Protein AF-A0A2S9ILH7-F1 (afdb_monomer)

Radius of gyration: 18.71 Å; Cα contacts (8 Å, |Δi|>4): 100; chains: 1; bounding box: 43×30×47 Å

Nearest PDB structures (foldseek):
  4rk1-assembly1_A  TM=8.822E-01  e=2.276E-04  Enterococcus faecium DO
  4rk1-assembly2_D  TM=8.816E-01  e=2.276E-04  Enterococcus faecium DO
  2o20-assembly3_E  TM=9.347E-01  e=5.909E-04  Lactococcus lactis
  3k4h-assembly1_A  TM=9.337E-01  e=8.307E-04  Bacillus cytotoxicus NVH 391-98
  5ufh-assembly1_A-2  TM=8.681E-01  e=7.249E-04  Bifidobacterium animalis subsp. lactis AD011

Sequence (77 aa):
MGYAVPDDVSIVGFDDIFLSESFYPPLTTVSQPRGEIGRKAMEMLLAFLAGNDDAQSSVELPTFLKIRASTGLALEK

Structure (mmCIF, N/CA/C/O backbone):
data_AF-A0A2S9ILH7-F1
#
_entry.id   AF-A0A2S9ILH7-F1
#
loop_
_atom_site.group_PDB
_atom_site.id
_atom_site.type_symbol
_atom_site.label_atom_id
_atom_site.label_alt_id
_atom_site.label_comp_id
_atom_site.label_asym_id
_atom_site.label_entity_id
_atom_site.label_seq_id
_atom_site.pdbx_PDB_ins_code
_atom_site.Cartn_x
_atom_site.Cartn_y
_atom_site.Cartn_z
_atom_site.occupancy
_atom_site.B_iso_or_equiv
_atom_site.auth_seq_id
_atom_site.auth_comp_id
_atom_site.auth_asym_id
_atom_site.auth_atom_id
_atom_site.pdbx_PDB_model_num
ATOM 1 N N . MET A 1 1 ? 24.467 -1.914 -7.970 1.00 64.12 1 MET A N 1
ATOM 2 C CA . MET A 1 1 ? 23.845 -2.945 -8.829 1.00 64.12 1 MET A CA 1
ATOM 3 C C . MET A 1 1 ? 23.073 -2.231 -9.927 1.00 64.12 1 MET A C 1
ATOM 5 O O . MET A 1 1 ? 22.474 -1.212 -9.613 1.00 64.12 1 MET A O 1
ATOM 9 N N . GLY A 1 2 ? 23.144 -2.696 -11.176 1.00 91.44 2 GLY A N 1
ATOM 10 C CA . GLY A 1 2 ? 22.549 -2.047 -12.356 1.00 91.44 2 GLY A CA 1
ATOM 11 C C . GLY A 1 2 ? 21.444 -2.879 -13.009 1.00 91.44 2 GLY A C 1
ATOM 12 O O . GLY A 1 2 ? 21.419 -2.971 -14.226 1.00 91.44 2 GLY A O 1
ATOM 13 N N . TYR A 1 3 ? 20.601 -3.528 -12.198 1.00 95.31 3 TYR A N 1
ATOM 14 C CA . TYR A 1 3 ? 19.474 -4.328 -12.681 1.00 95.31 3 TYR A CA 1
ATOM 15 C C . TYR A 1 3 ? 18.338 -3.429 -13.169 1.00 95.31 3 TYR A C 1
ATOM 17 O O . TYR A 1 3 ? 17.970 -2.466 -12.488 1.00 95.31 3 TYR A O 1
ATOM 25 N N . ALA A 1 4 ? 17.776 -3.768 -14.321 1.00 95.25 4 ALA A N 1
ATOM 26 C CA . ALA A 1 4 ? 16.586 -3.146 -14.867 1.00 95.25 4 ALA A CA 1
ATOM 27 C C . ALA A 1 4 ? 15.322 -3.700 -14.193 1.00 95.25 4 ALA A C 1
ATOM 29 O O . ALA A 1 4 ? 15.173 -4.902 -13.974 1.00 95.25 4 ALA A O 1
ATOM 30 N N . VAL A 1 5 ? 14.386 -2.805 -13.888 1.00 96.56 5 VAL A N 1
ATOM 31 C CA . VAL A 1 5 ? 13.041 -3.148 -13.418 1.00 96.56 5 VAL A CA 1
ATOM 32 C C . VAL A 1 5 ? 12.070 -2.758 -14.533 1.00 96.56 5 VAL A C 1
ATOM 34 O O . VAL A 1 5 ? 12.121 -1.602 -14.961 1.00 96.56 5 VAL A O 1
ATOM 37 N N . PRO A 1 6 ? 11.183 -3.656 -14.994 1.00 97.06 6 PRO A N 1
ATOM 38 C CA . PRO A 1 6 ? 10.940 -5.013 -14.489 1.00 97.06 6 PRO A CA 1
ATOM 39 C C . PRO A 1 6 ? 11.793 -6.128 -15.124 1.00 97.0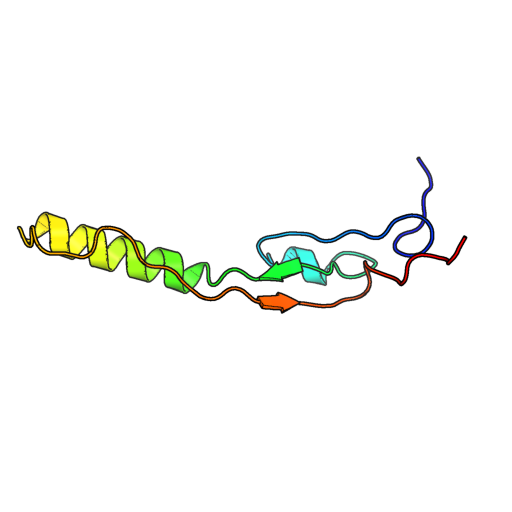6 6 PRO A C 1
ATOM 41 O O . PRO A 1 6 ? 11.634 -7.280 -14.724 1.00 97.06 6 PRO A O 1
ATOM 44 N N . ASP A 1 7 ? 12.640 -5.808 -16.107 1.00 95.12 7 ASP A N 1
ATOM 45 C CA . ASP A 1 7 ? 13.221 -6.795 -17.034 1.00 95.12 7 ASP A CA 1
ATOM 46 C C . ASP A 1 7 ? 14.139 -7.829 -16.365 1.00 95.12 7 ASP A C 1
ATOM 48 O O . ASP A 1 7 ? 14.022 -9.023 -16.637 1.00 95.12 7 ASP A O 1
ATOM 52 N N . ASP A 1 8 ? 15.022 -7.390 -15.466 1.00 95.56 8 ASP A N 1
ATOM 53 C CA . ASP A 1 8 ? 15.890 -8.297 -14.708 1.00 95.56 8 ASP A CA 1
ATOM 54 C C . ASP A 1 8 ? 15.221 -8.743 -13.403 1.00 95.56 8 ASP A C 1
ATOM 56 O O . ASP A 1 8 ? 15.405 -9.873 -12.942 1.00 95.56 8 ASP A O 1
ATOM 60 N N . VAL A 1 9 ? 14.474 -7.832 -12.769 1.00 95.75 9 VAL A N 1
ATOM 61 C CA . VAL A 1 9 ? 13.819 -8.062 -11.480 1.00 95.75 9 VAL A CA 1
ATOM 62 C C . VAL A 1 9 ? 12.461 -7.374 -11.447 1.00 95.75 9 VAL A C 1
ATOM 64 O O . VAL A 1 9 ? 12.355 -6.154 -11.556 1.00 95.75 9 VAL A O 1
ATOM 67 N N . SER A 1 10 ? 11.419 -8.159 -11.187 1.00 97.50 10 SER A N 1
ATOM 68 C CA . SER A 1 10 ? 10.092 -7.635 -10.865 1.00 97.50 10 SER A CA 1
ATOM 69 C C . SER A 1 10 ? 9.996 -7.215 -9.400 1.00 97.50 10 SER A C 1
ATOM 71 O O . SER A 1 10 ? 10.459 -7.925 -8.507 1.00 97.50 10 SER A O 1
ATOM 73 N N . ILE A 1 11 ? 9.349 -6.076 -9.146 1.00 97.50 11 ILE A N 1
ATOM 74 C CA . ILE A 1 11 ? 9.180 -5.497 -7.810 1.00 97.50 11 ILE A CA 1
ATOM 75 C C . ILE A 1 11 ? 7.702 -5.213 -7.546 1.00 97.50 11 ILE A C 1
ATOM 77 O O . ILE A 1 11 ? 7.042 -4.527 -8.326 1.00 97.50 11 ILE A O 1
ATOM 81 N N . VAL A 1 12 ? 7.214 -5.683 -6.397 1.00 98.19 12 VAL A N 1
ATOM 82 C CA . VAL A 1 12 ? 5.900 -5.339 -5.840 1.00 98.19 12 VAL A CA 1
ATOM 83 C C . VAL A 1 12 ? 6.101 -4.636 -4.499 1.00 98.19 12 VAL A C 1
ATOM 85 O O . VAL A 1 12 ? 6.868 -5.104 -3.660 1.00 98.19 12 VAL A O 1
ATOM 88 N N . GLY A 1 13 ? 5.424 -3.507 -4.306 1.00 97.44 13 GLY A N 1
ATOM 89 C CA . GLY A 1 13 ? 5.372 -2.778 -3.041 1.00 97.44 13 GLY A CA 1
ATOM 90 C C . GLY A 1 13 ? 4.137 -3.098 -2.192 1.00 97.44 13 GLY A C 1
ATOM 91 O O . GLY A 1 13 ? 3.299 -3.932 -2.539 1.00 97.44 13 GLY A O 1
ATOM 92 N N . PHE A 1 14 ? 4.004 -2.364 -1.089 1.00 97.50 14 PHE A N 1
A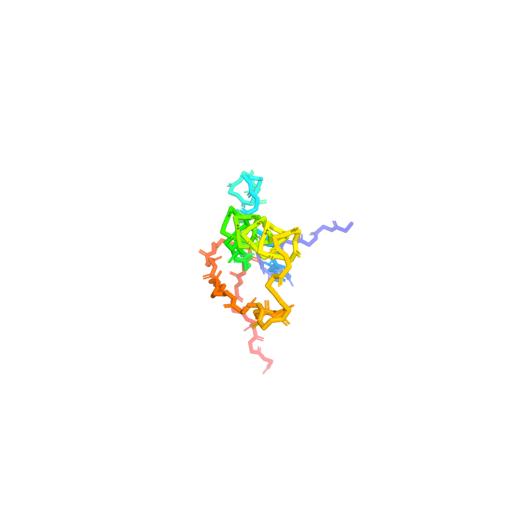TOM 93 C CA . PHE A 1 14 ? 2.844 -2.383 -0.198 1.00 97.50 14 PHE A CA 1
ATOM 94 C C . PHE A 1 14 ? 2.450 -0.935 0.164 1.00 97.50 14 PHE A C 1
ATOM 96 O O . PHE A 1 14 ? 3.261 -0.026 -0.007 1.00 97.50 14 PHE A O 1
ATOM 103 N N . ASP A 1 15 ? 1.217 -0.720 0.631 1.00 95.62 15 ASP A N 1
ATOM 104 C CA . ASP A 1 15 ? 0.589 0.541 1.095 1.00 95.62 15 ASP A CA 1
ATOM 105 C C . ASP A 1 15 ? -0.038 1.474 0.057 1.00 95.62 15 ASP A C 1
ATOM 107 O O . ASP A 1 15 ? -0.944 2.236 0.417 1.00 95.62 15 ASP A O 1
ATOM 111 N N . ASP A 1 16 ? 0.420 1.440 -1.195 1.00 96.88 16 ASP A N 1
ATOM 112 C CA . ASP A 1 16 ? 0.057 2.423 -2.230 1.00 96.88 16 ASP A CA 1
ATOM 113 C C . ASP A 1 16 ? 0.116 3.873 -1.714 1.00 96.88 16 ASP A C 1
ATOM 115 O O . ASP A 1 16 ? -0.878 4.604 -1.633 1.00 96.88 16 ASP A O 1
ATOM 119 N N . ILE A 1 17 ? 1.300 4.284 -1.260 1.00 95.50 17 ILE A N 1
ATOM 120 C CA . ILE A 1 17 ? 1.539 5.682 -0.896 1.00 95.50 17 ILE A CA 1
ATOM 121 C C . ILE A 1 17 ? 1.619 6.547 -2.154 1.00 95.50 17 ILE A C 1
ATOM 123 O O . ILE A 1 17 ? 1.841 6.050 -3.253 1.00 95.50 17 ILE A O 1
ATOM 127 N N . PHE A 1 18 ? 1.514 7.867 -1.990 1.00 93.19 18 PHE A N 1
ATOM 128 C CA . PHE A 1 18 ? 1.574 8.812 -3.112 1.00 93.19 18 PHE A CA 1
ATOM 129 C C . PHE A 1 18 ? 2.820 8.617 -3.998 1.00 93.19 18 PHE A C 1
ATOM 131 O O . PHE A 1 18 ? 2.769 8.832 -5.202 1.00 93.19 18 PHE A O 1
ATOM 138 N N . LEU A 1 19 ? 3.937 8.174 -3.408 1.00 95.62 19 LEU A N 1
ATOM 139 C CA . LEU A 1 19 ? 5.193 7.957 -4.119 1.00 95.62 19 LEU A CA 1
ATOM 140 C C . LEU A 1 19 ? 5.151 6.744 -5.061 1.00 95.62 19 LEU A C 1
ATOM 142 O O . LEU A 1 19 ? 5.930 6.696 -6.007 1.00 95.62 19 LEU A O 1
ATOM 146 N N . SER A 1 20 ? 4.244 5.783 -4.846 1.00 96.94 20 SER A N 1
ATOM 147 C CA . SER A 1 20 ? 4.134 4.577 -5.676 1.00 96.94 20 SER A CA 1
ATOM 148 C C . SER A 1 20 ? 3.885 4.898 -7.157 1.00 96.94 20 SER A C 1
ATOM 150 O O . SER A 1 20 ? 4.350 4.159 -8.021 1.00 96.94 20 SER A O 1
ATOM 152 N N . GLU A 1 21 ? 3.217 6.012 -7.465 1.00 95.62 21 GLU A N 1
ATOM 153 C CA . GLU A 1 21 ? 2.979 6.472 -8.843 1.00 95.62 21 GLU A CA 1
ATOM 154 C C . GLU A 1 21 ? 4.132 7.299 -9.419 1.00 95.62 21 GLU A C 1
ATOM 156 O O . GLU A 1 21 ? 4.288 7.364 -10.635 1.00 95.62 21 GLU A O 1
ATOM 161 N N . SER A 1 22 ? 4.956 7.896 -8.558 1.00 96.31 22 SER A N 1
ATOM 162 C CA . SER A 1 22 ? 6.039 8.801 -8.955 1.00 96.31 22 SER A CA 1
ATOM 163 C C . SER A 1 22 ? 7.365 8.094 -9.248 1.00 96.31 22 SER A C 1
ATOM 165 O O . SER A 1 22 ? 8.302 8.735 -9.724 1.00 96.31 22 SER A O 1
ATOM 167 N N . PHE A 1 23 ? 7.486 6.798 -8.943 1.00 95.06 23 PHE A N 1
ATOM 168 C CA . PHE A 1 23 ? 8.660 6.010 -9.322 1.00 95.06 23 PHE A CA 1
ATOM 169 C C . PHE A 1 23 ? 8.718 5.768 -10.835 1.00 95.06 23 PHE A C 1
ATOM 171 O O . PHE A 1 23 ? 7.701 5.785 -11.527 1.00 95.06 23 PHE A O 1
ATOM 178 N N . TYR A 1 24 ? 9.922 5.494 -11.340 1.00 94.81 24 TYR A N 1
ATOM 179 C CA . TYR A 1 24 ? 10.140 5.059 -12.715 1.00 94.81 24 TYR A CA 1
ATOM 180 C C . TYR A 1 24 ? 10.881 3.711 -12.724 1.00 94.81 24 TYR A C 1
ATOM 182 O O . TYR A 1 24 ? 12.043 3.675 -12.311 1.00 94.81 24 TYR A O 1
ATOM 190 N N . PRO A 1 25 ? 10.241 2.615 -13.171 1.00 96.62 25 PRO A N 1
ATOM 191 C CA . PRO A 1 25 ? 8.829 2.521 -13.567 1.00 96.62 25 PRO A CA 1
ATOM 192 C C . PRO A 1 25 ? 7.854 2.701 -12.377 1.00 96.62 25 PRO A C 1
ATOM 194 O O . PRO A 1 25 ? 8.229 2.408 -11.238 1.00 96.62 25 PRO A O 1
ATOM 197 N N . PRO A 1 26 ? 6.595 3.136 -12.611 1.00 98.19 26 PRO A N 1
ATOM 198 C CA . PRO A 1 26 ? 5.577 3.209 -11.561 1.00 98.19 26 PRO A CA 1
ATOM 199 C C . PRO A 1 26 ? 5.368 1.867 -10.848 1.00 98.19 26 PRO A C 1
ATOM 201 O O . PRO A 1 26 ? 5.255 0.818 -11.491 1.00 98.19 26 PRO A O 1
ATOM 204 N N . LEU A 1 27 ? 5.286 1.906 -9.517 1.00 98.56 27 LEU A N 1
ATOM 205 C CA . LEU A 1 27 ? 5.368 0.737 -8.640 1.00 98.56 27 LEU A CA 1
ATOM 206 C C . LEU A 1 27 ? 4.031 -0.017 -8.549 1.00 98.56 27 LEU A C 1
ATOM 208 O O . LEU A 1 27 ? 3.045 0.504 -8.018 1.00 98.56 27 LEU A O 1
ATOM 212 N N . THR A 1 28 ? 4.005 -1.265 -9.014 1.00 98.62 28 THR A N 1
ATOM 213 C CA . THR A 1 28 ? 2.953 -2.242 -8.701 1.00 98.62 28 THR A CA 1
ATOM 214 C C . THR A 1 28 ? 2.928 -2.461 -7.190 1.00 98.62 28 THR A C 1
ATOM 216 O O . THR A 1 28 ? 3.975 -2.676 -6.585 1.00 98.62 28 THR A O 1
ATOM 219 N N . THR A 1 29 ? 1.762 -2.393 -6.547 1.00 98.56 29 THR A N 1
ATOM 220 C CA . THR A 1 29 ? 1.681 -2.401 -5.075 1.00 98.56 29 THR A CA 1
ATOM 221 C C . THR A 1 29 ? 0.343 -2.923 -4.564 1.00 98.56 29 THR A C 1
ATOM 223 O O . THR A 1 29 ? -0.680 -2.785 -5.235 1.00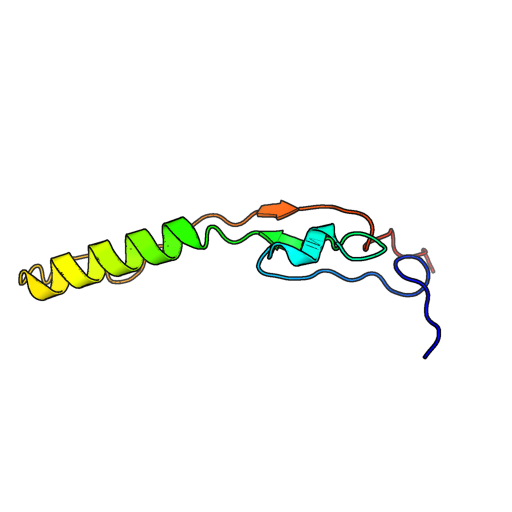 98.56 29 THR A O 1
ATOM 226 N N . VAL A 1 30 ? 0.327 -3.497 -3.362 1.00 98.38 30 VAL A N 1
ATOM 227 C CA . VAL A 1 30 ? -0.923 -3.777 -2.643 1.00 98.38 30 VAL A CA 1
ATOM 228 C C . VAL A 1 30 ? -1.405 -2.496 -1.960 1.00 98.38 30 VAL A C 1
ATOM 230 O O . VAL A 1 30 ? -0.767 -1.977 -1.047 1.00 98.38 30 VAL A O 1
ATOM 233 N N . SER A 1 31 ? -2.550 -1.989 -2.401 1.00 98.00 31 SER A N 1
ATOM 234 C CA . SER A 1 31 ? -3.212 -0.807 -1.859 1.00 98.00 31 SER A CA 1
ATOM 235 C C . SER A 1 31 ? -4.015 -1.164 -0.617 1.00 98.00 31 SER A C 1
ATOM 237 O O . SER A 1 31 ? -4.974 -1.939 -0.686 1.00 98.00 31 SER A O 1
ATOM 239 N N . GLN A 1 32 ? -3.661 -0.539 0.505 1.00 97.50 32 GLN A N 1
ATOM 240 C CA . GLN A 1 32 ? -4.394 -0.664 1.761 1.00 97.50 32 GLN A CA 1
ATOM 241 C C . GLN A 1 32 ? -5.409 0.479 1.926 1.00 97.50 32 GLN A C 1
ATOM 243 O O . GLN A 1 32 ? -5.077 1.632 1.623 1.00 97.50 32 GLN A O 1
ATOM 248 N N . PRO A 1 33 ? -6.615 0.227 2.468 1.00 96.62 33 PRO A N 1
ATOM 249 C CA . PRO A 1 33 ? -7.612 1.263 2.732 1.00 96.62 33 PRO A CA 1
ATOM 250 C C . PRO A 1 33 ? -7.257 2.050 4.009 1.00 96.62 33 PRO A C 1
ATOM 252 O O . PRO A 1 33 ? -7.999 2.063 4.988 1.00 96.62 33 PRO A O 1
ATOM 255 N N . ARG A 1 34 ? -6.096 2.722 4.015 1.00 94.75 34 ARG A N 1
ATOM 256 C CA . ARG A 1 34 ? -5.483 3.363 5.199 1.00 94.75 34 ARG A CA 1
ATOM 257 C C . ARG A 1 34 ? -6.422 4.329 5.931 1.00 94.75 34 ARG A C 1
ATOM 259 O O . ARG A 1 34 ? -6.461 4.336 7.158 1.00 94.75 34 ARG A O 1
ATOM 266 N N . GLY A 1 35 ? -7.208 5.109 5.186 1.00 95.69 35 GLY A N 1
ATOM 267 C CA . GLY A 1 35 ? -8.210 6.005 5.770 1.00 95.69 35 GLY A CA 1
ATOM 268 C C . GLY A 1 35 ? -9.331 5.257 6.498 1.00 95.69 35 GLY A C 1
ATOM 269 O O . GLY A 1 35 ? -9.756 5.672 7.574 1.00 95.69 35 GLY A O 1
ATOM 270 N N . GLU A 1 36 ? -9.779 4.125 5.953 1.00 96.88 36 GLU A N 1
ATOM 271 C CA . GLU A 1 36 ? -10.812 3.304 6.584 1.00 96.88 36 GLU A CA 1
ATOM 272 C C . GLU A 1 36 ? -10.283 2.538 7.797 1.00 96.88 36 GLU A C 1
ATOM 274 O O . GLU A 1 36 ? -10.986 2.473 8.803 1.00 96.88 36 GLU A O 1
ATOM 279 N N . ILE A 1 37 ? -9.037 2.050 7.747 1.00 96.94 37 ILE A N 1
ATOM 280 C CA . ILE A 1 37 ? -8.352 1.460 8.908 1.00 96.94 37 ILE A CA 1
ATOM 281 C C . ILE A 1 37 ? -8.367 2.451 10.076 1.00 96.94 37 ILE A C 1
ATOM 283 O O . ILE A 1 37 ? -8.822 2.111 11.167 1.00 96.94 37 ILE A O 1
ATOM 287 N N . GLY A 1 38 ? -7.937 3.697 9.842 1.00 96.81 38 GLY A N 1
ATOM 288 C CA . GLY A 1 38 ? -7.929 4.734 10.878 1.00 96.81 38 GLY A CA 1
ATOM 289 C C . GLY A 1 38 ? -9.326 5.044 11.424 1.00 96.81 38 GLY A C 1
ATOM 290 O O . GLY A 1 38 ? -9.510 5.140 12.637 1.00 96.81 38 GLY A O 1
ATOM 291 N N . ARG A 1 39 ? -10.328 5.136 10.541 1.00 97.69 39 ARG A N 1
ATOM 292 C CA . ARG A 1 39 ? -11.727 5.347 10.936 1.00 97.69 39 ARG A CA 1
ATOM 293 C C . ARG A 1 39 ? -12.244 4.206 11.816 1.00 97.69 39 ARG A C 1
ATOM 295 O O . ARG A 1 39 ? -12.795 4.471 12.880 1.00 97.69 39 ARG A O 1
ATOM 302 N N . LYS A 1 40 ? -12.049 2.953 11.397 1.00 96.56 40 LYS A N 1
ATOM 303 C CA . LYS A 1 40 ? -12.506 1.768 12.135 1.00 96.56 40 LYS A CA 1
ATOM 304 C C . LYS A 1 40 ? -11.813 1.633 13.483 1.00 96.56 40 LYS A C 1
ATOM 306 O O . LYS A 1 40 ? -12.488 1.397 14.478 1.00 96.56 40 LYS A O 1
ATOM 311 N N . ALA A 1 41 ? -10.505 1.874 13.531 1.00 95.81 41 ALA A N 1
ATOM 312 C CA . ALA A 1 41 ? -9.758 1.882 14.782 1.00 95.81 41 ALA A CA 1
ATOM 313 C C . ALA A 1 41 ? -10.314 2.920 15.772 1.00 95.81 41 ALA A C 1
ATOM 315 O O . ALA A 1 41 ? -10.506 2.610 16.947 1.00 95.81 41 ALA A O 1
ATOM 316 N N . MET A 1 42 ? -10.633 4.132 15.301 1.00 96.88 42 MET A N 1
ATOM 317 C CA . MET A 1 42 ? -11.220 5.167 16.156 1.00 96.88 42 MET A CA 1
ATOM 318 C C . MET A 1 42 ? -12.641 4.810 16.614 1.00 96.88 42 MET A C 1
ATOM 320 O O . MET A 1 42 ? -12.968 5.006 17.782 1.00 96.88 42 MET A O 1
ATOM 324 N N . GLU A 1 43 ? -13.476 4.259 15.728 1.00 94.81 43 GLU A N 1
ATOM 325 C CA . GLU A 1 43 ? -14.817 3.763 16.079 1.00 94.81 43 GLU A CA 1
ATOM 326 C C . GLU A 1 43 ? -14.750 2.715 17.201 1.00 94.81 43 GLU A C 1
ATOM 328 O O . GLU A 1 43 ? -15.486 2.816 18.184 1.00 94.81 43 GLU A O 1
ATOM 333 N N . MET A 1 44 ? -13.829 1.751 17.091 1.00 94.00 44 MET A N 1
ATOM 334 C CA . ME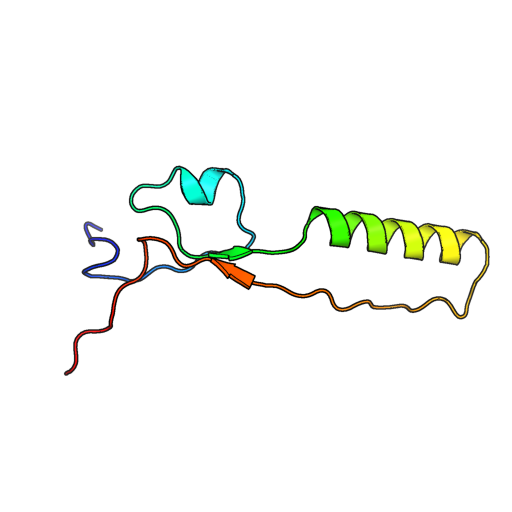T A 1 44 ? -13.615 0.713 18.105 1.00 94.00 44 MET A CA 1
ATOM 335 C C . MET A 1 44 ? -13.125 1.303 19.432 1.00 94.00 44 MET A C 1
ATOM 337 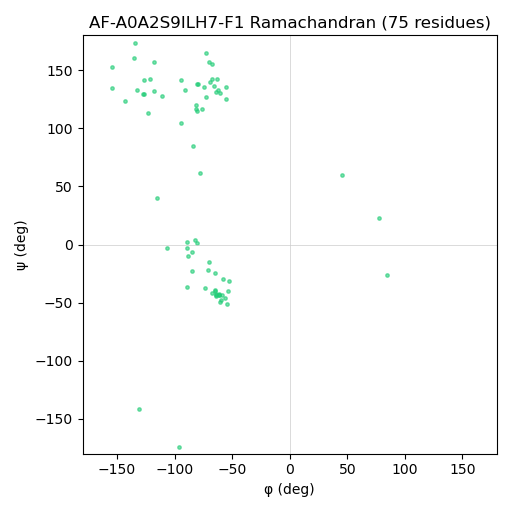O O . MET A 1 44 ? -13.638 0.943 20.490 1.00 94.00 44 MET A O 1
ATOM 341 N N . LEU A 1 45 ? -12.178 2.246 19.391 1.00 93.81 45 LEU A N 1
ATOM 342 C CA . LEU A 1 45 ? -11.673 2.914 20.592 1.00 93.81 45 LEU A CA 1
ATOM 343 C C . LEU A 1 45 ? -12.778 3.690 21.320 1.00 93.81 45 LEU A C 1
ATOM 345 O O . LEU A 1 45 ? -12.880 3.619 22.542 1.00 93.81 45 LEU A O 1
ATOM 349 N N . LEU A 1 46 ? -13.615 4.422 20.584 1.00 94.81 46 LEU A N 1
ATOM 350 C CA . LEU A 1 46 ? -14.726 5.170 21.172 1.00 94.81 46 LEU A CA 1
ATOM 351 C C . LEU A 1 46 ? -15.774 4.241 21.793 1.00 94.81 46 LEU A C 1
ATOM 353 O O . LEU A 1 46 ? -16.263 4.536 22.882 1.00 94.81 46 LEU A O 1
ATOM 357 N N . ALA A 1 47 ? -16.088 3.117 21.142 1.00 93.69 47 ALA A N 1
ATOM 358 C CA . ALA A 1 47 ? -16.987 2.108 21.701 1.00 93.69 47 ALA A CA 1
ATOM 359 C C . ALA A 1 47 ? -16.428 1.513 23.004 1.00 93.69 47 ALA A C 1
ATOM 361 O O . ALA A 1 47 ? -17.151 1.420 23.995 1.00 93.69 47 ALA A O 1
ATOM 362 N N . PHE A 1 48 ? -15.131 1.198 23.025 1.00 92.25 48 PHE A N 1
ATOM 363 C CA . PHE A 1 48 ? -14.442 0.711 24.219 1.00 92.25 48 PHE A CA 1
ATOM 364 C C . PHE A 1 48 ? -14.500 1.726 25.371 1.00 92.25 48 PHE A C 1
ATOM 366 O O . PHE A 1 48 ? -14.886 1.386 26.485 1.00 92.25 48 PHE A O 1
ATOM 373 N N . LEU A 1 49 ? -14.197 3.001 25.104 1.00 94.19 49 LEU A N 1
ATOM 374 C CA . LEU A 1 49 ? -14.260 4.064 26.116 1.00 94.19 49 LEU A CA 1
ATOM 375 C C . LEU A 1 49 ? -15.684 4.33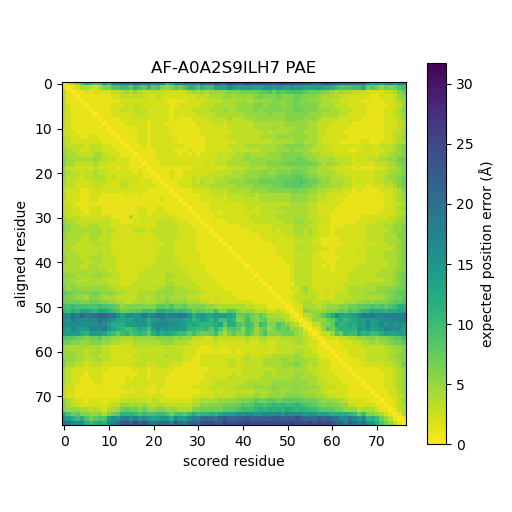4 26.628 1.00 94.19 49 LEU A C 1
ATOM 377 O O . LEU A 1 49 ? -15.847 4.828 27.741 1.00 94.19 49 LEU A O 1
ATOM 381 N N . ALA A 1 50 ? -16.707 4.006 25.836 1.00 95.19 50 ALA A N 1
ATOM 382 C CA . ALA A 1 50 ? -18.110 4.091 26.232 1.00 95.19 50 ALA A CA 1
ATOM 383 C C . ALA A 1 50 ? -18.587 2.888 27.074 1.00 95.19 50 ALA A C 1
ATOM 385 O O . ALA A 1 50 ? -19.759 2.850 27.448 1.00 95.19 50 ALA A O 1
ATOM 386 N N . GLY A 1 51 ? -17.711 1.920 27.374 1.00 94.12 51 GLY A N 1
ATOM 387 C CA . GLY A 1 51 ? -18.048 0.717 28.141 1.00 94.12 51 GLY A CA 1
ATOM 388 C C . GLY A 1 51 ? -18.800 -0.341 27.332 1.00 94.12 51 GLY A C 1
ATOM 389 O O . GLY A 1 51 ? -19.537 -1.141 27.904 1.00 94.12 51 GLY A O 1
ATOM 390 N N . ASN A 1 52 ? -18.673 -0.328 26.000 1.00 91.38 52 ASN A N 1
ATOM 391 C CA . ASN A 1 52 ? -19.226 -1.382 25.156 1.00 91.38 52 ASN A CA 1
ATOM 392 C C . ASN A 1 52 ? -18.247 -2.564 25.078 1.00 91.38 52 ASN A C 1
ATOM 394 O O . ASN A 1 52 ? -17.449 -2.660 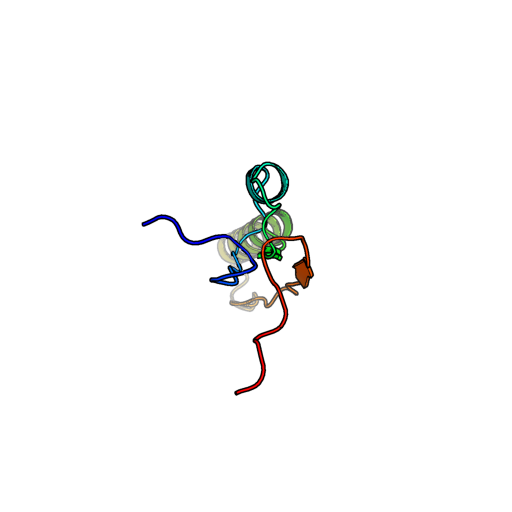24.144 1.00 91.38 52 ASN A O 1
ATOM 398 N N . ASP A 1 53 ? -18.322 -3.452 26.069 1.00 77.62 53 ASP A N 1
ATOM 399 C CA . ASP A 1 53 ? -17.436 -4.617 26.200 1.00 77.62 53 ASP A CA 1
ATOM 400 C C . ASP A 1 53 ? -17.681 -5.701 25.128 1.00 77.62 53 ASP A C 1
ATOM 402 O O . ASP A 1 53 ? -16.814 -6.542 24.894 1.00 77.62 53 ASP A O 1
ATOM 406 N N . ASP A 1 54 ? -18.818 -5.642 24.423 1.00 80.00 54 ASP A N 1
ATOM 407 C CA . ASP A 1 54 ? -19.157 -6.523 23.294 1.00 80.00 54 ASP A CA 1
ATOM 408 C C . ASP A 1 54 ? -18.671 -5.970 21.937 1.00 80.00 54 ASP A C 1
ATOM 410 O O . ASP A 1 54 ? -18.936 -6.555 20.879 1.00 80.00 54 ASP A O 1
ATOM 414 N N . ALA A 1 55 ? -17.974 -4.826 21.921 1.00 77.62 55 ALA A N 1
ATOM 415 C CA . ALA A 1 55 ? -17.452 -4.254 20.687 1.00 77.62 55 ALA A CA 1
ATOM 416 C C . ALA A 1 55 ? -16.437 -5.203 20.026 1.00 77.62 55 ALA A C 1
ATOM 418 O O . ALA A 1 55 ? -15.511 -5.717 20.655 1.00 77.62 55 ALA A O 1
ATOM 419 N N . GLN A 1 56 ? -16.598 -5.411 18.717 1.00 78.75 56 GLN A N 1
ATOM 420 C CA . GLN A 1 56 ? -15.723 -6.269 17.925 1.00 78.75 56 GLN A CA 1
ATOM 421 C C . GLN A 1 56 ? -14.259 -5.820 18.073 1.00 78.75 56 GLN A C 1
ATOM 423 O O . GLN A 1 56 ? -13.936 -4.663 17.816 1.00 78.75 56 GLN A O 1
ATOM 428 N N . SER A 1 57 ? -13.372 -6.737 18.469 1.00 83.19 57 SER A N 1
ATOM 429 C CA . SER A 1 57 ? -11.961 -6.446 18.779 1.00 83.19 57 SER A CA 1
ATOM 430 C C . SER A 1 57 ? -11.032 -6.449 17.559 1.00 83.19 57 SER A C 1
ATOM 432 O O . SER A 1 57 ? -9.861 -6.092 17.665 1.00 83.19 57 SER A O 1
ATOM 434 N N . SER A 1 58 ? -11.545 -6.836 16.390 1.00 91.81 58 SER A N 1
ATOM 435 C CA . SER A 1 58 ? -10.797 -6.950 15.137 1.00 91.81 58 SER A CA 1
ATOM 436 C C . SER A 1 58 ? -11.735 -6.789 13.946 1.00 91.81 58 SER A C 1
ATOM 438 O O . SER A 1 58 ? -12.795 -7.406 13.919 1.00 91.81 58 SER A O 1
ATOM 440 N N . VAL A 1 59 ? -11.345 -5.998 12.948 1.00 93.94 59 VAL A N 1
ATOM 441 C CA . VAL A 1 59 ? -12.076 -5.846 11.683 1.00 93.94 59 VAL A CA 1
ATOM 442 C C . VAL A 1 59 ? -11.112 -6.112 10.535 1.00 93.94 59 VAL A C 1
ATOM 444 O O . VAL A 1 59 ? -10.037 -5.518 10.478 1.00 93.94 59 VAL A O 1
ATOM 447 N N . GLU A 1 60 ? -11.512 -6.978 9.608 1.00 96.19 60 GLU A N 1
ATOM 448 C CA . GLU A 1 60 ? -10.789 -7.205 8.360 1.00 96.19 60 GLU A CA 1
ATOM 449 C C . GLU A 1 60 ? -11.318 -6.259 7.277 1.00 96.19 60 GLU A C 1
ATOM 451 O O . GLU A 1 60 ? -12.529 -6.098 7.114 1.00 96.19 60 GLU A O 1
ATOM 456 N N . LEU A 1 61 ? -10.407 -5.611 6.550 1.00 97.00 61 LEU A N 1
ATOM 457 C CA . LEU A 1 61 ? -10.734 -4.680 5.473 1.00 97.00 61 LEU A CA 1
ATOM 458 C C . LEU A 1 61 ? -10.099 -5.152 4.160 1.00 97.00 61 LEU A C 1
ATOM 460 O O . LEU A 1 61 ? -8.970 -5.649 4.174 1.00 97.00 61 LEU A O 1
ATOM 464 N N . PRO A 1 62 ? -10.789 -4.984 3.018 1.00 96.94 62 PRO A N 1
ATOM 465 C CA . PRO A 1 62 ? -10.291 -5.460 1.737 1.00 96.94 62 PRO A CA 1
ATOM 466 C C . PRO A 1 62 ? -9.048 -4.682 1.294 1.00 96.94 62 PRO A C 1
ATOM 468 O O . PRO A 1 62 ? -8.963 -3.463 1.449 1.00 96.94 62 PRO A O 1
ATOM 471 N N . THR A 1 63 ? -8.106 -5.386 0.674 1.00 96.69 63 THR A N 1
ATOM 472 C CA . THR A 1 63 ? -6.943 -4.796 -0.001 1.00 96.69 63 THR A CA 1
ATOM 473 C C . THR A 1 63 ? -6.980 -5.138 -1.483 1.00 96.69 63 THR A C 1
ATOM 475 O O . THR A 1 63 ? -7.621 -6.107 -1.895 1.00 96.69 63 THR A O 1
ATOM 478 N N . PHE A 1 64 ? -6.309 -4.330 -2.303 1.00 97.00 64 PHE A N 1
ATOM 479 C CA . PHE A 1 64 ? -6.337 -4.492 -3.757 1.00 97.00 64 PHE A CA 1
ATOM 480 C C . PHE A 1 64 ? -4.930 -4.427 -4.333 1.00 97.00 64 PHE A C 1
ATOM 482 O O . PHE A 1 64 ? -4.174 -3.508 -4.026 1.00 97.00 64 PHE A O 1
ATOM 489 N N . LEU A 1 65 ? -4.584 -5.361 -5.215 1.00 98.19 65 LEU A N 1
ATOM 490 C CA . LEU A 1 65 ? -3.353 -5.271 -5.989 1.00 98.19 65 LEU A CA 1
ATOM 491 C C . LEU A 1 65 ? -3.530 -4.243 -7.114 1.00 98.19 65 LEU A C 1
ATOM 493 O O . LEU A 1 65 ? -4.345 -4.433 -8.017 1.00 98.19 65 LEU A O 1
ATOM 497 N N . LYS A 1 66 ? -2.749 -3.163 -7.080 1.00 97.88 66 LYS A N 1
ATOM 498 C CA 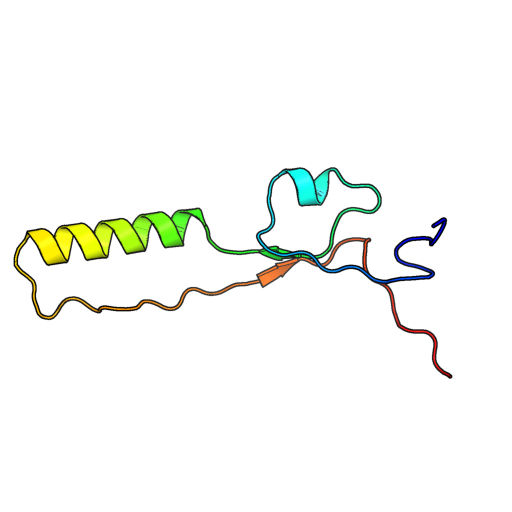. LYS A 1 66 ? -2.653 -2.190 -8.170 1.00 97.88 66 LYS A CA 1
ATOM 499 C C . LYS A 1 66 ? -1.483 -2.546 -9.071 1.00 97.88 66 LYS A C 1
ATOM 501 O O . LYS A 1 66 ? -0.329 -2.307 -8.717 1.00 97.88 66 LYS A O 1
ATOM 506 N N . ILE A 1 67 ? -1.797 -3.108 -10.234 1.00 98.00 67 ILE A N 1
ATOM 507 C CA . ILE A 1 67 ? -0.816 -3.407 -11.278 1.00 98.00 67 ILE A CA 1
ATOM 508 C C . ILE A 1 67 ? -0.363 -2.106 -11.941 1.00 98.00 67 ILE A C 1
ATOM 510 O O . ILE A 1 67 ? -1.188 -1.315 -12.399 1.00 98.00 67 ILE A O 1
ATOM 514 N N . ARG A 1 68 ? 0.954 -1.898 -11.983 1.00 97.75 68 ARG A N 1
ATOM 515 C CA . ARG A 1 68 ? 1.621 -0.812 -12.708 1.00 97.75 68 ARG A CA 1
ATOM 516 C C . ARG A 1 68 ? 2.760 -1.401 -13.554 1.00 97.75 68 ARG A C 1
ATOM 518 O O . ARG A 1 68 ? 2.582 -2.464 -14.140 1.00 97.75 68 ARG A O 1
ATOM 525 N N . ALA A 1 69 ? 3.900 -0.717 -13.659 1.00 98.25 69 ALA A N 1
ATOM 526 C CA . ALA A 1 69 ? 4.958 -1.050 -14.613 1.00 98.25 69 ALA A CA 1
ATOM 527 C C . ALA A 1 69 ? 6.207 -1.690 -13.977 1.00 98.25 69 ALA A C 1
ATOM 529 O O . ALA A 1 69 ? 7.121 -2.076 -14.696 1.00 98.25 69 ALA A O 1
ATOM 530 N N . SER A 1 70 ? 6.273 -1.829 -12.649 1.00 98.38 70 SER A N 1
ATOM 531 C CA . SER A 1 70 ? 7.434 -2.425 -11.966 1.00 98.38 70 SER A CA 1
ATOM 532 C C . SER A 1 70 ? 7.448 -3.958 -11.936 1.00 98.38 70 SER A C 1
ATOM 534 O O . SER A 1 70 ? 8.332 -4.548 -11.320 1.00 98.38 70 SER A O 1
ATOM 536 N N . THR A 1 71 ? 6.484 -4.619 -12.577 1.00 98.19 71 THR A N 1
ATOM 537 C CA . THR A 1 71 ? 6.375 -6.084 -12.654 1.00 98.19 71 THR A CA 1
ATOM 538 C C . THR A 1 71 ? 6.257 -6.547 -14.097 1.00 98.19 71 THR A C 1
ATOM 540 O O . THR A 1 71 ? 5.530 -5.930 -14.873 1.00 98.19 71 THR A O 1
ATOM 543 N N . GLY A 1 72 ? 6.905 -7.662 -14.423 1.00 96.44 72 GLY A N 1
ATOM 544 C CA . GLY A 1 72 ? 6.853 -8.326 -15.722 1.00 96.44 72 GLY A CA 1
ATOM 545 C C . GLY A 1 72 ? 6.662 -9.836 -15.569 1.00 96.44 72 GLY A C 1
ATOM 546 O O . GLY A 1 72 ? 6.671 -10.372 -14.460 1.00 96.44 72 GLY A O 1
ATOM 547 N N . LEU A 1 73 ? 6.460 -10.527 -16.691 1.00 94.75 73 LEU A N 1
ATOM 548 C CA . LEU A 1 73 ? 6.433 -11.988 -16.703 1.00 94.75 73 LEU A CA 1
ATOM 549 C C . LEU A 1 73 ? 7.836 -12.527 -16.423 1.00 94.75 73 LEU A C 1
ATOM 551 O O . LEU A 1 73 ? 8.822 -12.006 -16.941 1.00 94.75 73 LEU A O 1
ATOM 555 N N . ALA A 1 74 ? 7.921 -13.594 -15.632 1.00 90.81 74 ALA A N 1
ATOM 556 C CA . ALA A 1 74 ? 9.163 -14.341 -15.523 1.00 90.81 74 ALA A CA 1
ATOM 557 C C . ALA A 1 74 ? 9.466 -15.006 -16.873 1.00 90.81 74 ALA A C 1
ATOM 559 O O . ALA A 1 74 ? 8.570 -15.579 -17.495 1.00 90.81 74 ALA A O 1
ATOM 560 N N . LEU A 1 75 ? 10.724 -14.944 -17.311 1.00 83.69 75 LEU A N 1
ATOM 561 C CA . LEU A 1 75 ? 11.169 -15.705 -18.474 1.00 83.69 75 LEU A CA 1
ATOM 562 C C . LEU A 1 75 ? 11.064 -17.203 -18.155 1.00 83.69 75 LEU A C 1
ATOM 564 O O . LEU A 1 75 ? 11.520 -17.649 -17.097 1.00 83.69 75 LEU A O 1
ATOM 568 N N . GLU A 1 76 ? 10.451 -17.971 -19.055 1.00 78.50 76 GLU A N 1
ATOM 569 C CA . GLU A 1 76 ? 10.465 -19.431 -18.963 1.00 78.50 76 GLU A CA 1
ATOM 570 C C . GLU A 1 76 ? 11.907 -19.943 -19.098 1.00 78.50 76 GLU A C 1
ATOM 572 O O . GLU A 1 76 ? 12.716 -19.371 -19.834 1.00 78.50 76 GLU A O 1
ATOM 577 N N . LYS A 1 77 ? 12.237 -20.988 -18.333 1.00 59.06 77 LYS A N 1
ATOM 578 C CA . LYS A 1 77 ? 13.545 -21.652 -18.372 1.00 59.06 77 LYS A CA 1
ATOM 579 C C . LYS A 1 77 ? 13.608 -22.708 -19.461 1.00 59.06 77 LYS A C 1
ATOM 581 O O . LYS A 1 77 ? 12.598 -23.427 -19.622 1.00 59.06 77 LYS A O 1
#

Mean predicted aligned error: 4.31 Å

InterPro domains:
  IPR028082 Periplasmic binding protein-like I [SSF53822] (1-72)
  IPR046335 Transcriptional r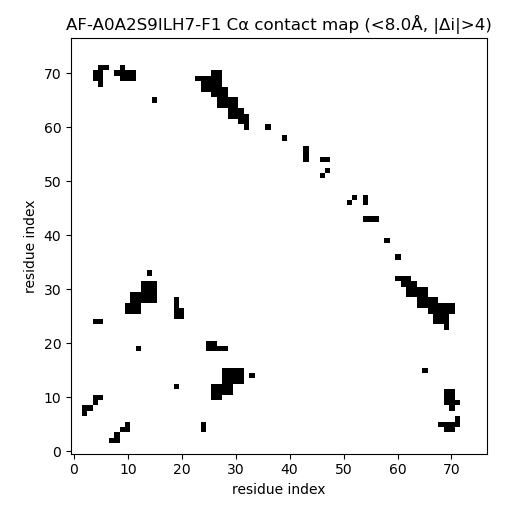egulator LacI/GalR-like, sensor domain [PF13377] (1-71)

Foldseek 3Di:
DDDDFPPRPADEAEQPDPCQCVDVQRHWYKHDPVVVVVVVVVVQVVCVVVVVPVRDPDDDDDIDTDDTRRHDDDDDD

Secondary structure (DSSP, 8-state):
----TTTT---EEES--GGGGTSSSPPEEEE--HHHHHHHHHHHHHHHHTT-TTS-S------EEE--SS--PPPP-

pLDDT: mean 93.69, std 7.26, range [59.06, 98.62]

Solvent-accessible surface area (backbone atoms only — not comparable to full-atom values): 4714 Å² total; per-residue (Å²): 137,89,77,48,60,22,82,74,45,62,47,76,52,68,54,55,52,84,60,34,69,72,40,89,48,27,44,13,19,36,32,52,55,60,71,57,52,53,51,51,53,50,52,45,51,52,39,49,76,69,68,39,85,84,55,74,91,74,84,90,76,81,68,45,80,44,85,53,51,13,50,60,82,80,80,85,131

Organism: NCBI:txid2670329